Protein AF-A0A9P7NK90-F1 (afdb_monomer_lite)

Foldseek 3Di:
DDDDDDDDDDPPPPPPPPQFAFADDPVDPQKGKHFAAPFDFLVVNCVSQVHDSVVQCVQFVHDPPRTDDHGDIGMTGGHD

pLDDT: mean 85.33, std 15.75, range [43.62, 98.06]

Sequence (80 aa):
MRFSALAVAAFAGIALAAQRSCRHDRRHPGMGWYWTGAGDDVEAVAKDFGDDAEAIVTRNHLEDNHVLPPWMTIYVKCPV

Secondary structure (DSSP, 8-state):
------------------PPP-EE-TTSTTEEEEEPPTT-BHHHHHHHHT--HHHHHHHHT--SSSBPPTT-EEEEE---

Radius of gyration: 19.87 Å; chains: 1; bounding box: 69×33×30 Å

Structure (mmCIF, N/CA/C/O backbone):
data_AF-A0A9P7NK90-F1
#
_entry.id   AF-A0A9P7NK90-F1
#
loop_
_atom_site.group_PDB
_atom_site.id
_atom_site.type_symbol
_atom_site.label_atom_id
_atom_site.label_alt_id
_atom_site.label_comp_id
_atom_site.label_asym_id
_atom_site.label_entity_id
_atom_site.label_seq_id
_atom_site.pdbx_PDB_ins_code
_atom_site.Cartn_x
_atom_site.Cartn_y
_atom_site.Cartn_z
_atom_site.occupancy
_atom_site.B_iso_or_equiv
_atom_site.auth_seq_id
_atom_site.auth_comp_id
_atom_site.auth_asym_id
_atom_site.auth_atom_id
_atom_site.pdbx_PDB_model_num
ATOM 1 N N . MET A 1 1 ? -60.719 -23.390 2.893 1.00 43.62 1 MET A N 1
ATOM 2 C CA . MET A 1 1 ? -59.554 -23.238 1.994 1.00 43.62 1 MET A CA 1
ATOM 3 C C . MET A 1 1 ? -58.463 -22.543 2.797 1.00 43.62 1 MET A C 1
ATOM 5 O O . MET A 1 1 ? -58.696 -21.436 3.259 1.00 43.62 1 MET A O 1
ATOM 9 N N . ARG A 1 2 ? -57.362 -23.236 3.115 1.00 53.25 2 ARG A N 1
ATOM 10 C CA . ARG A 1 2 ? -56.259 -22.684 3.921 1.00 53.25 2 ARG A CA 1
ATOM 11 C C . ARG A 1 2 ? -55.250 -22.052 2.962 1.00 53.25 2 ARG A C 1
ATOM 13 O O . ARG A 1 2 ? -54.633 -22.771 2.185 1.00 53.25 2 ARG A O 1
ATOM 20 N N . PHE A 1 3 ? -55.138 -20.728 2.984 1.00 55.66 3 PHE A N 1
ATOM 21 C CA . PHE A 1 3 ? -54.148 -19.992 2.201 1.00 55.66 3 PHE A CA 1
ATOM 22 C C . PHE A 1 3 ? -52.817 -20.015 2.953 1.00 55.66 3 PHE A C 1
ATOM 24 O O . PHE A 1 3 ? -52.605 -19.242 3.885 1.00 55.66 3 PHE A O 1
ATOM 31 N N . SER A 1 4 ? -51.940 -20.946 2.584 1.00 55.25 4 SER A N 1
ATOM 32 C CA . SER A 1 4 ? -50.561 -20.973 3.069 1.00 55.25 4 SER A CA 1
ATOM 33 C C . SER A 1 4 ? -49.769 -19.885 2.344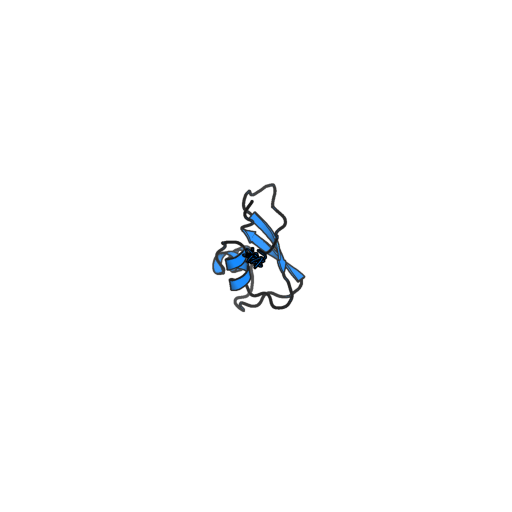 1.00 55.25 4 SER A C 1
ATOM 35 O O . SER A 1 4 ? -49.402 -20.051 1.183 1.00 55.25 4 SER A O 1
ATOM 37 N N . ALA A 1 5 ? -49.539 -18.753 3.008 1.00 57.31 5 ALA A N 1
ATOM 38 C CA . ALA A 1 5 ? -48.662 -17.704 2.502 1.00 57.31 5 ALA A CA 1
ATOM 39 C C . ALA A 1 5 ? -47.198 -18.149 2.660 1.00 57.31 5 ALA A C 1
ATOM 41 O O . ALA A 1 5 ? -46.679 -18.235 3.772 1.00 57.31 5 ALA A O 1
ATOM 42 N N . LEU A 1 6 ? -46.539 -18.461 1.543 1.00 58.41 6 LEU A N 1
ATOM 43 C CA . LEU A 1 6 ? -45.092 -18.661 1.480 1.00 58.41 6 LEU A CA 1
ATOM 44 C C . LEU A 1 6 ? -44.415 -17.289 1.578 1.00 58.41 6 LEU A C 1
ATOM 46 O O . LEU A 1 6 ? -44.391 -16.531 0.611 1.00 58.41 6 LEU A O 1
ATOM 50 N N . ALA A 1 7 ? -43.891 -16.950 2.754 1.00 60.41 7 ALA A N 1
ATOM 51 C CA . ALA A 1 7 ? -43.058 -15.767 2.930 1.00 60.41 7 ALA A CA 1
ATOM 52 C C . ALA A 1 7 ? -41.657 -16.048 2.362 1.00 60.41 7 ALA A C 1
ATOM 54 O O . ALA A 1 7 ? -40.880 -16.801 2.946 1.00 60.41 7 ALA A O 1
ATOM 55 N N . VAL A 1 8 ? -41.339 -15.458 1.209 1.00 61.06 8 VAL A N 1
ATOM 56 C CA . VAL A 1 8 ? -39.982 -15.464 0.648 1.00 61.06 8 VAL A CA 1
ATOM 57 C C . VAL A 1 8 ? -39.195 -14.350 1.336 1.00 61.06 8 VAL A C 1
ATOM 59 O O . VAL A 1 8 ? -39.398 -13.171 1.053 1.00 61.06 8 VAL A O 1
ATOM 62 N N . ALA A 1 9 ? -38.321 -14.709 2.276 1.00 64.38 9 ALA A N 1
ATOM 63 C CA . ALA A 1 9 ? -37.397 -13.764 2.891 1.00 64.38 9 ALA A CA 1
ATOM 64 C C . ALA A 1 9 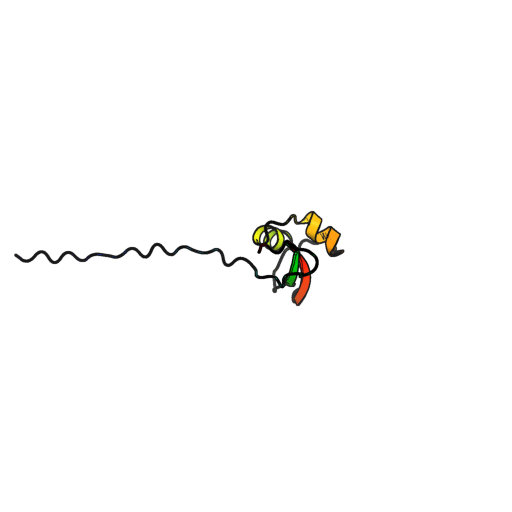? -36.310 -13.385 1.872 1.00 64.38 9 ALA A C 1
ATOM 66 O O . ALA A 1 9 ? -35.464 -14.205 1.517 1.00 64.38 9 ALA A O 1
ATOM 67 N N . ALA A 1 10 ? -36.346 -12.147 1.378 1.00 64.62 10 ALA A N 1
ATOM 68 C CA . ALA A 1 10 ? -35.277 -11.592 0.562 1.00 64.62 10 ALA A CA 1
ATOM 69 C C . ALA A 1 10 ? -34.061 -11.318 1.460 1.00 64.62 10 ALA A C 1
ATOM 71 O O . ALA A 1 10 ? -34.062 -10.376 2.252 1.00 64.62 10 ALA A O 1
ATOM 72 N N . PHE A 1 11 ? -33.019 -12.144 1.349 1.00 62.72 11 PHE A N 1
ATOM 73 C CA . PHE A 1 11 ? -31.718 -11.825 1.926 1.00 62.72 11 PHE A CA 1
ATOM 74 C C . PHE A 1 11 ? -31.106 -10.683 1.112 1.00 62.72 11 PHE A C 1
ATOM 76 O O . PHE A 1 11 ? -30.456 -10.908 0.093 1.00 62.72 11 PHE A O 1
ATOM 83 N N . ALA A 1 12 ? -31.333 -9.444 1.548 1.00 61.66 12 ALA A N 1
ATOM 84 C CA . ALA A 1 12 ? -30.540 -8.305 1.114 1.00 61.66 12 ALA A CA 1
ATOM 85 C C . ALA A 1 12 ? -29.117 -8.498 1.662 1.00 61.66 12 ALA A C 1
ATOM 87 O O . ALA A 1 12 ? -28.794 -8.080 2.773 1.00 61.66 12 ALA A O 1
ATOM 88 N N . GLY A 1 13 ? -28.293 -9.230 0.912 1.00 56.91 13 GLY A N 1
ATOM 89 C CA . GLY A 1 13 ? -26.877 -9.382 1.198 1.00 56.91 13 GLY A CA 1
ATOM 90 C C . GLY A 1 13 ? -26.211 -8.023 1.057 1.00 56.91 13 GLY A C 1
ATOM 91 O O . GLY A 1 13 ? -26.050 -7.520 -0.052 1.00 56.91 13 GLY A O 1
ATOM 92 N N . ILE A 1 14 ? -25.852 -7.411 2.179 1.00 62.88 14 ILE A N 1
ATOM 93 C CA . ILE A 1 14 ? -24.971 -6.249 2.182 1.00 62.88 14 ILE A CA 1
ATOM 94 C C . ILE A 1 14 ? -23.618 -6.773 1.704 1.00 62.88 14 ILE A C 1
ATOM 96 O O . ILE A 1 14 ? -22.907 -7.444 2.452 1.00 62.88 14 ILE A O 1
ATOM 100 N N . ALA A 1 15 ? -23.289 -6.544 0.435 1.00 55.66 15 ALA A N 1
ATOM 101 C CA . ALA A 1 15 ? -21.933 -6.726 -0.044 1.00 55.66 15 ALA A CA 1
ATOM 102 C C . ALA A 1 15 ? -21.086 -5.650 0.641 1.00 55.66 15 ALA A C 1
ATOM 104 O O . ALA A 1 15 ? -20.957 -4.533 0.146 1.00 55.66 15 ALA A O 1
ATOM 105 N N . LEU A 1 16 ? -20.551 -5.964 1.822 1.00 55.84 16 LEU A N 1
ATOM 106 C CA . LEU A 1 16 ? -19.355 -5.287 2.296 1.00 55.84 16 LEU A CA 1
ATOM 107 C C . LEU A 1 16 ? -18.320 -5.555 1.206 1.00 55.84 16 LEU A C 1
ATOM 109 O O . LEU A 1 16 ? -17.873 -6.693 1.056 1.00 55.84 16 LEU A O 1
ATOM 113 N N . ALA A 1 17 ? -18.025 -4.547 0.379 1.00 59.41 17 ALA A N 1
ATOM 114 C CA . ALA A 1 17 ? -16.852 -4.591 -0.478 1.00 59.41 17 ALA A CA 1
ATOM 115 C C . ALA A 1 17 ? -15.702 -5.034 0.429 1.00 59.41 17 ALA A C 1
ATOM 117 O O . ALA A 1 17 ? -15.493 -4.421 1.477 1.00 59.41 17 ALA A O 1
ATOM 118 N N . ALA A 1 18 ? -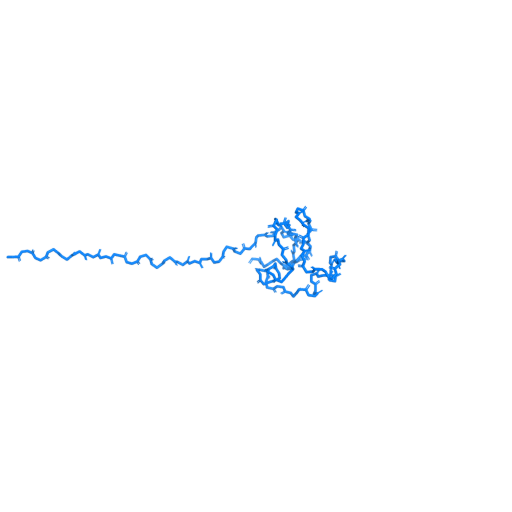15.074 -6.166 0.113 1.00 61.12 18 ALA A N 1
ATOM 119 C CA . ALA A 1 18 ? -14.002 -6.719 0.923 1.00 61.12 18 ALA A CA 1
ATOM 120 C C . ALA A 1 18 ? -12.820 -5.751 0.839 1.00 61.12 18 ALA A C 1
ATOM 122 O O . ALA A 1 18 ? -11.976 -5.857 -0.044 1.00 61.12 18 ALA A O 1
ATOM 123 N N . GLN A 1 19 ? -12.831 -4.741 1.703 1.00 75.75 19 GLN A N 1
ATOM 124 C CA . GLN A 1 19 ? -11.828 -3.701 1.730 1.00 75.75 19 GLN A CA 1
ATOM 125 C C . GLN A 1 19 ? -10.510 -4.343 2.149 1.00 75.75 19 GLN A C 1
ATOM 127 O O . GLN A 1 19 ? -10.474 -5.178 3.062 1.00 75.75 19 GLN A O 1
ATOM 132 N N . ARG A 1 20 ? -9.429 -4.004 1.444 1.00 91.00 20 ARG A N 1
ATOM 133 C CA . ARG A 1 20 ? -8.098 -4.531 1.754 1.00 91.00 20 ARG A CA 1
ATOM 134 C C . ARG A 1 20 ? -7.761 -4.225 3.214 1.00 91.00 20 ARG A C 1
ATOM 136 O O . ARG A 1 20 ? -8.061 -3.149 3.722 1.00 91.00 20 ARG A O 1
ATOM 143 N N . SER A 1 21 ? -7.129 -5.177 3.894 1.00 92.50 21 SER A N 1
ATOM 144 C CA . SER A 1 21 ? -6.643 -4.986 5.262 1.00 92.50 21 SER A CA 1
ATOM 145 C C . SER A 1 21 ? -5.189 -4.530 5.258 1.00 92.50 21 SER A C 1
ATOM 147 O O . SER A 1 21 ? -4.385 -5.040 4.478 1.00 92.50 21 SER A O 1
ATOM 149 N N . CYS A 1 22 ? -4.824 -3.656 6.188 1.00 95.19 22 CYS A N 1
ATOM 150 C CA . CYS A 1 22 ? -3.461 -3.172 6.388 1.00 95.19 22 CYS A CA 1
ATOM 151 C C . CYS A 1 22 ? -3.025 -3.374 7.844 1.00 95.19 22 CYS A C 1
ATOM 153 O O . CYS A 1 22 ? -3.829 -3.426 8.774 1.00 95.19 22 CYS A O 1
ATOM 155 N N . ARG A 1 23 ? -1.715 -3.494 8.057 1.00 97.12 23 ARG A N 1
ATOM 156 C CA . ARG A 1 23 ? -1.110 -3.502 9.387 1.00 97.12 23 ARG A CA 1
ATOM 157 C C . ARG A 1 23 ? -0.905 -2.062 9.837 1.00 97.12 23 ARG A C 1
ATOM 159 O O . ARG A 1 23 ? -0.014 -1.394 9.324 1.00 97.12 23 ARG A O 1
ATOM 166 N N . HIS A 1 24 ? -1.669 -1.607 10.822 1.00 97.06 24 HIS A N 1
ATOM 167 C CA . HIS A 1 24 ? -1.561 -0.236 11.327 1.00 97.06 24 HIS A CA 1
ATOM 168 C C . HIS A 1 24 ? -0.164 0.114 11.860 1.00 97.06 24 HIS A C 1
ATOM 170 O O . HIS A 1 24 ? 0.454 -0.656 12.609 1.00 97.06 24 HIS A O 1
ATOM 176 N N . ASP A 1 25 ? 0.295 1.322 11.535 1.00 97.25 25 ASP A N 1
ATOM 177 C CA . ASP A 1 25 ? 1.431 1.957 12.188 1.00 97.25 25 ASP A CA 1
ATOM 178 C C . ASP A 1 25 ? 0.980 2.654 13.474 1.00 97.25 25 ASP A C 1
ATOM 180 O O . ASP A 1 25 ? 0.303 3.678 13.471 1.00 97.25 25 ASP A O 1
ATOM 184 N N . ARG A 1 26 ? 1.412 2.110 14.616 1.00 95.44 26 ARG A N 1
ATOM 185 C CA . ARG A 1 26 ? 1.104 2.668 15.941 1.00 95.44 26 ARG A CA 1
ATOM 186 C C . ARG A 1 26 ? 1.715 4.055 16.166 1.00 95.44 26 ARG A C 1
ATOM 188 O O . ARG A 1 26 ? 1.296 4.734 17.097 1.00 95.44 26 ARG A O 1
ATOM 195 N N . ARG A 1 27 ? 2.720 4.449 15.378 1.00 96.75 27 ARG A N 1
ATOM 196 C CA . ARG A 1 27 ? 3.379 5.761 15.472 1.00 96.75 27 ARG A CA 1
ATOM 197 C C . ARG A 1 27 ? 2.700 6.824 14.608 1.00 96.75 27 ARG A C 1
ATOM 199 O O . ARG A 1 27 ? 2.817 8.000 14.931 1.00 96.75 27 ARG A O 1
ATOM 206 N N . HIS A 1 28 ? 1.969 6.420 13.568 1.00 95.75 28 HIS A N 1
ATOM 207 C CA . HIS A 1 28 ? 1.303 7.319 12.626 1.00 95.75 28 HIS A CA 1
ATOM 208 C C . HIS A 1 28 ? -0.159 6.883 12.431 1.00 95.75 28 HIS A C 1
ATOM 210 O O . HIS A 1 28 ? -0.454 6.084 11.541 1.00 95.75 28 HIS A O 1
ATOM 216 N N . PRO A 1 29 ? -1.090 7.383 13.268 1.00 94.69 29 PRO A N 1
ATOM 217 C CA . PRO A 1 29 ? -2.505 7.040 13.163 1.00 94.69 29 PRO A CA 1
ATOM 218 C C . PRO A 1 29 ? -3.060 7.299 11.759 1.00 94.69 29 PRO A C 1
ATOM 220 O O . PRO A 1 29 ? -2.800 8.345 11.167 1.00 94.69 29 PRO A O 1
ATOM 223 N N . GLY A 1 30 ? -3.828 6.342 11.235 1.00 95.25 30 GLY A N 1
ATOM 224 C CA . GLY A 1 30 ? -4.378 6.402 9.878 1.00 95.25 30 GLY A CA 1
ATOM 225 C C . GLY A 1 30 ? -3.419 5.940 8.777 1.00 95.25 30 GLY A C 1
ATOM 226 O O . GLY A 1 30 ? -3.786 6.007 7.607 1.00 95.25 30 GLY A O 1
ATOM 227 N N . MET A 1 31 ? -2.225 5.451 9.124 1.00 97.62 31 MET A N 1
ATOM 228 C CA . MET A 1 31 ? -1.253 4.882 8.187 1.00 97.62 31 MET A CA 1
ATOM 229 C C . MET A 1 31 ? -0.909 3.436 8.547 1.00 97.62 31 MET A C 1
ATOM 231 O O . MET A 1 31 ? -1.104 2.991 9.682 1.00 97.62 31 MET A O 1
ATOM 235 N N . GLY A 1 32 ? -0.400 2.680 7.579 1.00 97.69 32 GLY A N 1
ATOM 236 C CA . GLY A 1 32 ? -0.025 1.292 7.800 1.00 97.69 32 GLY A CA 1
ATOM 237 C C . GLY A 1 32 ? 0.655 0.634 6.611 1.00 97.69 32 GLY A C 1
ATOM 238 O O . GLY A 1 32 ? 0.857 1.233 5.558 1.00 97.69 32 GLY A O 1
ATOM 239 N N . TRP A 1 33 ? 1.016 -0.629 6.805 1.00 98.00 33 TRP A N 1
ATOM 240 C CA . TRP A 1 33 ? 1.665 -1.457 5.797 1.00 98.00 33 TRP A CA 1
ATOM 241 C C . TRP A 1 33 ? 0.668 -2.406 5.150 1.00 98.00 33 TRP A C 1
ATOM 243 O O . TRP A 1 33 ? -0.079 -3.100 5.841 1.00 98.00 33 TRP A O 1
ATOM 253 N N . TYR A 1 34 ? 0.700 -2.469 3.829 1.00 97.38 34 TYR A N 1
ATOM 254 C CA . TYR A 1 34 ? -0.081 -3.389 3.024 1.00 97.38 34 TYR A CA 1
ATOM 255 C C . TYR A 1 34 ? 0.845 -4.351 2.278 1.00 97.38 34 TYR A C 1
ATOM 257 O O . TYR A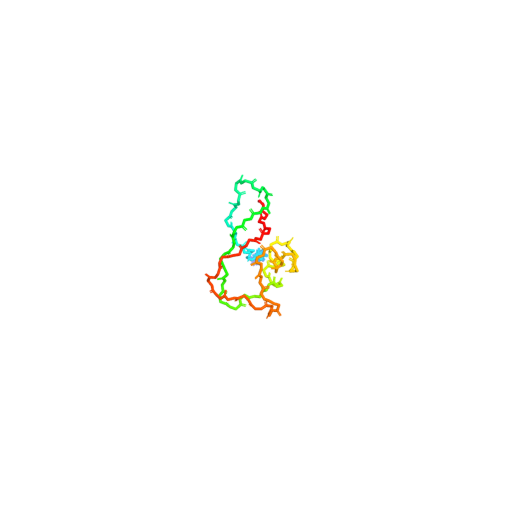 1 34 ? 1.878 -3.938 1.753 1.00 97.38 34 TYR A O 1
ATOM 265 N N . TRP A 1 35 ? 0.480 -5.632 2.259 1.00 97.00 35 TRP A N 1
ATOM 266 C CA . TRP A 1 35 ? 1.175 -6.674 1.507 1.00 97.00 35 TRP A CA 1
ATOM 267 C C . TRP A 1 35 ? 0.430 -6.879 0.187 1.00 97.00 35 TRP A C 1
ATOM 269 O O . TRP A 1 35 ? -0.697 -7.373 0.191 1.00 97.00 35 TRP A O 1
ATOM 279 N N . THR A 1 36 ? 1.060 -6.507 -0.926 1.00 95.81 36 THR A N 1
ATOM 280 C CA . THR A 1 36 ? 0.461 -6.573 -2.263 1.00 95.81 36 THR A CA 1
ATOM 281 C C . THR A 1 36 ? 0.151 -8.009 -2.692 1.00 95.81 36 THR A C 1
ATOM 283 O O . THR A 1 36 ? 0.951 -8.937 -2.517 1.00 95.81 36 THR A O 1
ATOM 286 N N . GLY A 1 37 ? -1.036 -8.196 -3.256 1.00 94.56 37 GLY A N 1
ATOM 287 C CA . GLY A 1 37 ? -1.479 -9.415 -3.916 1.00 94.56 37 GLY A CA 1
ATOM 288 C C . GLY A 1 37 ? -1.006 -9.501 -5.368 1.00 94.56 37 GLY A C 1
ATOM 289 O O . GLY A 1 37 ? -0.514 -8.541 -5.958 1.00 94.56 37 GLY A O 1
ATOM 290 N N . ALA A 1 38 ? -1.153 -10.685 -5.962 1.00 93.88 38 ALA A N 1
ATOM 291 C CA . ALA A 1 38 ? -0.910 -10.860 -7.388 1.00 93.88 38 ALA A CA 1
ATOM 292 C C . ALA A 1 38 ? -1.991 -10.152 -8.212 1.00 93.88 38 ALA A C 1
ATOM 294 O O . ALA A 1 38 ? -3.178 -10.398 -8.007 1.00 93.88 38 ALA A O 1
ATOM 295 N N . GLY A 1 39 ? -1.558 -9.316 -9.159 1.00 91.25 39 GLY A N 1
ATOM 296 C CA . GLY A 1 39 ? -2.449 -8.521 -10.006 1.00 91.25 39 GLY A CA 1
ATOM 297 C C . GLY A 1 39 ? -2.892 -7.197 -9.385 1.00 91.25 39 GLY A C 1
ATOM 298 O O . GLY A 1 39 ? -3.780 -6.560 -9.937 1.00 91.25 39 GLY A O 1
ATOM 299 N N . ASP A 1 40 ? -2.294 -6.787 -8.264 1.00 94.94 40 ASP A N 1
ATOM 300 C CA . ASP A 1 40 ? -2.545 -5.465 -7.708 1.00 94.94 40 ASP A CA 1
ATOM 301 C C . ASP A 1 40 ? -1.991 -4.363 -8.606 1.00 94.94 40 ASP A C 1
ATOM 303 O O . ASP A 1 40 ? -0.875 -4.441 -9.121 1.00 94.94 40 ASP A O 1
AT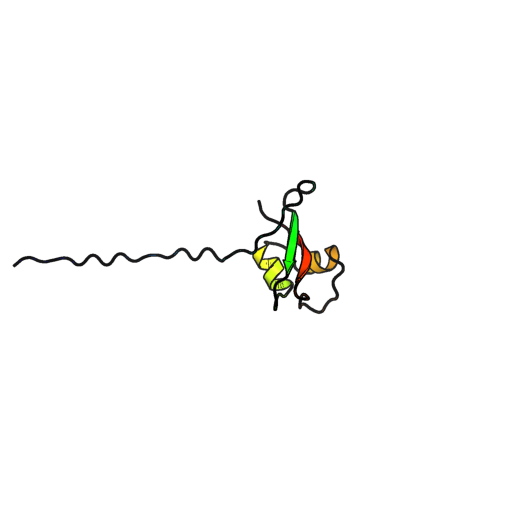OM 307 N N . ASP A 1 41 ? -2.762 -3.293 -8.709 1.00 95.19 41 ASP A N 1
ATOM 308 C CA . ASP A 1 41 ? -2.335 -2.016 -9.250 1.00 95.19 41 ASP A CA 1
ATOM 309 C C . ASP A 1 41 ? -2.506 -0.923 -8.184 1.00 95.19 41 ASP A C 1
ATOM 311 O O . ASP A 1 41 ? -3.236 -1.080 -7.195 1.00 95.19 41 ASP A O 1
ATOM 315 N N . VAL A 1 42 ? -1.778 0.180 -8.351 1.00 95.19 42 VAL A N 1
ATOM 316 C CA . VAL A 1 42 ? -1.751 1.264 -7.362 1.00 95.19 42 VAL A CA 1
ATOM 317 C C . VAL A 1 42 ? -3.117 1.941 -7.230 1.00 95.19 42 VAL A C 1
ATOM 319 O O . VAL A 1 42 ? -3.483 2.357 -6.132 1.00 95.19 42 VAL A O 1
ATOM 322 N N . GLU A 1 43 ? -3.892 2.030 -8.310 1.00 95.12 43 GLU A N 1
ATOM 323 C CA . GLU A 1 43 ? -5.180 2.728 -8.339 1.00 95.12 43 GLU A CA 1
ATOM 324 C C . GLU A 1 43 ? -6.245 1.970 -7.539 1.00 95.12 43 GLU A C 1
ATOM 326 O O . GLU A 1 43 ? -6.955 2.561 -6.720 1.00 95.12 43 GLU A O 1
ATOM 331 N N . ALA A 1 44 ? -6.324 0.652 -7.718 1.00 94.56 44 ALA A N 1
ATOM 332 C CA . ALA A 1 44 ? -7.209 -0.227 -6.970 1.00 94.56 44 ALA A CA 1
ATOM 333 C C . ALA A 1 44 ? -6.853 -0.225 -5.480 1.00 94.56 44 ALA A C 1
ATOM 335 O O . ALA A 1 44 ? -7.733 -0.084 -4.629 1.00 94.56 44 ALA A O 1
ATOM 336 N N . VAL A 1 45 ? -5.560 -0.312 -5.152 1.00 95.12 45 VAL A N 1
ATOM 337 C CA . VAL A 1 45 ? -5.094 -0.243 -3.762 1.00 95.12 45 VAL A CA 1
ATOM 338 C C . VAL A 1 45 ? -5.413 1.119 -3.138 1.00 95.12 45 VAL A C 1
ATOM 340 O O . VAL A 1 45 ? -5.929 1.170 -2.021 1.00 95.12 45 VAL A O 1
ATOM 343 N N . ALA A 1 46 ? -5.159 2.220 -3.850 1.00 95.38 46 ALA A N 1
ATOM 344 C CA . ALA A 1 46 ? -5.487 3.566 -3.387 1.00 95.38 46 ALA A CA 1
ATOM 345 C C . ALA A 1 46 ? -6.986 3.702 -3.099 1.00 95.38 46 ALA A C 1
ATOM 347 O O . ALA A 1 46 ? -7.374 4.137 -2.014 1.00 95.38 46 ALA A O 1
ATOM 348 N N . LYS A 1 47 ? -7.834 3.249 -4.027 1.00 94.56 47 LYS A N 1
ATOM 349 C CA . LYS A 1 47 ? -9.291 3.258 -3.874 1.00 94.56 47 LYS A CA 1
ATOM 350 C C . LYS A 1 47 ? -9.746 2.488 -2.637 1.00 94.56 47 LYS A C 1
ATOM 352 O O . LYS A 1 47 ? -10.547 3.013 -1.864 1.00 94.56 47 LYS A O 1
ATOM 357 N N . ASP A 1 48 ? -9.231 1.278 -2.440 1.00 94.19 48 ASP A N 1
ATOM 358 C CA . ASP A 1 48 ? -9.620 0.427 -1.315 1.00 94.19 48 ASP A CA 1
ATOM 359 C C . ASP A 1 48 ? -9.186 1.020 0.031 1.00 94.19 48 ASP A C 1
ATOM 361 O O . ASP A 1 48 ? -9.860 0.821 1.036 1.00 94.19 48 ASP A O 1
ATOM 365 N N . PHE A 1 49 ? -8.105 1.795 0.078 1.00 95.06 49 PHE A N 1
ATOM 366 C CA . PHE A 1 49 ? -7.644 2.441 1.310 1.00 95.06 49 PHE A CA 1
ATOM 367 C C . PHE A 1 49 ? -8.100 3.899 1.480 1.00 95.06 49 PHE A C 1
ATOM 369 O O . PHE A 1 49 ? -7.784 4.519 2.498 1.00 95.06 49 PHE A O 1
ATOM 376 N N . GLY A 1 50 ? -8.848 4.459 0.523 1.00 94.62 50 GLY A N 1
ATOM 377 C CA . GLY A 1 50 ? -9.174 5.892 0.514 1.00 94.62 50 GLY A CA 1
ATOM 378 C C . GLY A 1 50 ? -7.923 6.778 0.420 1.00 94.62 50 GLY A C 1
ATOM 379 O O . GLY A 1 50 ? -7.858 7.869 1.001 1.00 94.62 50 GLY A O 1
ATOM 380 N N . ASP A 1 51 ? -6.895 6.275 -0.256 1.00 95.50 51 ASP A N 1
ATOM 381 C CA . ASP A 1 51 ? -5.635 6.955 -0.512 1.00 95.50 51 ASP A CA 1
ATOM 382 C C . ASP A 1 51 ? -5.591 7.555 -1.920 1.00 95.50 51 ASP A C 1
ATOM 384 O O . ASP A 1 51 ? -6.503 7.376 -2.725 1.00 95.50 51 ASP A O 1
ATOM 388 N N . ASP A 1 52 ? -4.526 8.298 -2.189 1.00 95.88 52 ASP A N 1
ATOM 389 C CA . ASP A 1 52 ? -4.209 8.821 -3.511 1.00 95.88 52 ASP A CA 1
ATOM 390 C C . ASP A 1 52 ? -3.085 7.992 -4.154 1.00 95.88 52 ASP A C 1
ATOM 392 O O . ASP A 1 52 ? -2.104 7.642 -3.491 1.00 95.88 52 ASP A O 1
ATOM 396 N N . ALA A 1 53 ? -3.236 7.647 -5.434 1.00 95.44 53 ALA A N 1
ATOM 397 C CA . ALA A 1 53 ? -2.301 6.766 -6.131 1.00 95.44 53 ALA A CA 1
ATOM 398 C C . ALA A 1 53 ? -0.908 7.401 -6.276 1.00 95.44 53 ALA A C 1
ATOM 400 O O . ALA A 1 53 ? 0.097 6.751 -5.983 1.00 95.44 53 ALA A O 1
ATOM 401 N N . GLU A 1 54 ? -0.839 8.684 -6.637 1.00 95.06 54 GLU A N 1
ATOM 402 C CA . GLU A 1 54 ? 0.421 9.424 -6.776 1.00 95.06 54 GLU A CA 1
ATOM 403 C C . GLU A 1 54 ? 1.134 9.561 -5.419 1.00 95.06 54 GLU A C 1
ATOM 405 O O . GLU A 1 54 ? 2.355 9.387 -5.310 1.00 95.06 54 GLU A O 1
ATOM 410 N N . ALA A 1 55 ? 0.369 9.769 -4.343 1.00 96.12 55 ALA A N 1
ATOM 411 C CA . ALA A 1 55 ? 0.888 9.769 -2.982 1.00 96.12 55 ALA A CA 1
ATOM 412 C C . ALA A 1 55 ? 1.451 8.398 -2.568 1.00 96.12 55 ALA A C 1
ATOM 414 O O . ALA A 1 55 ? 2.481 8.349 -1.887 1.00 96.12 55 ALA A O 1
ATOM 415 N N . ILE A 1 56 ? 0.824 7.285 -2.976 1.00 96.06 56 ILE A N 1
ATOM 416 C CA . ILE A 1 56 ? 1.365 5.935 -2.751 1.00 96.06 56 ILE A CA 1
ATOM 417 C C . ILE A 1 56 ? 2.680 5.752 -3.512 1.00 96.06 56 ILE A C 1
ATOM 419 O O . ILE A 1 56 ? 3.654 5.320 -2.891 1.00 96.06 56 ILE A O 1
ATOM 423 N N . VAL A 1 57 ? 2.732 6.100 -4.803 1.00 95.88 57 VAL A N 1
ATOM 424 C CA . VAL A 1 57 ? 3.952 6.005 -5.631 1.00 95.88 57 VAL A CA 1
ATOM 425 C C . VAL A 1 57 ? 5.096 6.781 -4.988 1.00 95.88 57 VAL A C 1
ATOM 427 O O . VAL A 1 57 ? 6.159 6.218 -4.718 1.00 95.88 57 VAL A O 1
ATOM 430 N N . THR A 1 58 ? 4.845 8.043 -4.643 1.00 95.44 58 THR A N 1
ATOM 431 C CA . THR A 1 58 ? 5.840 8.944 -4.053 1.00 95.44 58 THR A CA 1
ATOM 432 C C . THR A 1 58 ? 6.363 8.421 -2.716 1.00 95.44 58 THR A C 1
ATOM 434 O O . THR A 1 58 ? 7.572 8.368 -2.493 1.00 95.44 58 THR A O 1
ATOM 437 N N . ARG A 1 59 ? 5.465 8.002 -1.817 1.00 96.06 59 ARG A N 1
ATOM 438 C CA . ARG A 1 59 ? 5.813 7.558 -0.458 1.00 96.06 59 ARG A CA 1
ATOM 439 C C . ARG A 1 59 ? 6.542 6.216 -0.426 1.00 96.06 59 ARG A C 1
ATOM 441 O O . ARG A 1 59 ? 7.249 5.943 0.540 1.00 96.06 59 ARG A O 1
ATOM 448 N N . ASN A 1 60 ? 6.350 5.389 -1.450 1.00 96.06 60 ASN A N 1
ATOM 449 C CA . ASN A 1 60 ? 6.958 4.063 -1.562 1.00 96.06 60 ASN A CA 1
ATOM 450 C C . ASN A 1 60 ? 8.114 4.002 -2.559 1.00 96.06 60 ASN A C 1
ATOM 452 O O . ASN A 1 60 ? 8.707 2.938 -2.710 1.00 96.06 60 ASN A O 1
ATOM 456 N N . HIS A 1 61 ? 8.443 5.123 -3.208 1.00 94.75 61 HIS A N 1
ATOM 457 C CA . HIS A 1 61 ? 9.479 5.202 -4.237 1.00 94.75 61 HIS A CA 1
ATOM 458 C C . HIS A 1 61 ? 9.268 4.171 -5.359 1.00 94.75 61 HIS A C 1
ATOM 460 O O . HIS A 1 61 ? 10.207 3.490 -5.771 1.00 94.75 61 HIS A O 1
ATOM 466 N N . LEU A 1 62 ? 8.019 4.026 -5.809 1.00 91.81 62 LEU A N 1
ATOM 467 C CA . LEU A 1 62 ? 7.655 3.089 -6.871 1.00 91.81 62 LEU A CA 1
ATOM 468 C C . LEU A 1 62 ? 7.985 3.680 -8.245 1.00 91.81 62 LEU A C 1
ATOM 470 O O . LEU A 1 62 ? 7.957 4.895 -8.436 1.00 91.81 62 LEU A O 1
ATOM 474 N N . GLU A 1 63 ? 8.279 2.806 -9.203 1.00 86.19 63 GLU A N 1
ATOM 475 C CA . GLU A 1 63 ? 8.341 3.187 -10.613 1.00 86.19 63 GLU A CA 1
ATOM 476 C C . GLU A 1 63 ? 6.927 3.463 -11.141 1.00 86.19 63 GLU A C 1
ATOM 478 O O . GLU A 1 63 ? 5.953 2.863 -10.685 1.00 86.19 63 GLU A O 1
ATOM 483 N N . ASP A 1 64 ? 6.814 4.358 -12.121 1.00 74.44 64 ASP A N 1
ATOM 484 C CA . ASP A 1 64 ? 5.537 4.810 -12.683 1.00 74.44 64 ASP A CA 1
ATOM 485 C C . ASP A 1 64 ? 4.963 3.794 -13.692 1.00 74.44 64 ASP A C 1
ATOM 487 O O . ASP A 1 64 ? 4.778 4.072 -14.875 1.00 74.44 64 ASP A O 1
ATOM 491 N N . ASN A 1 65 ? 4.789 2.544 -13.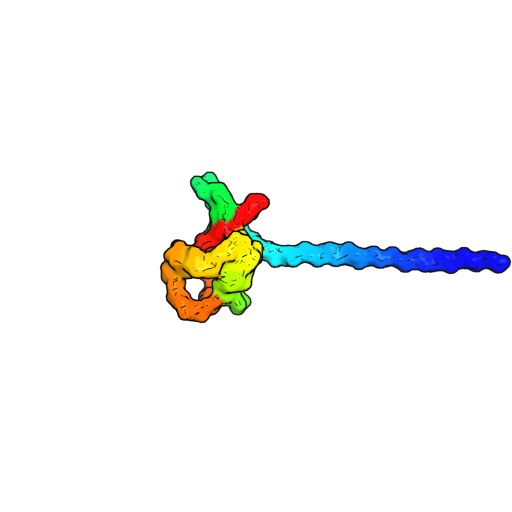253 1.00 69.38 65 ASN A N 1
ATOM 492 C CA . ASN A 1 65 ? 4.324 1.431 -14.087 1.00 69.38 65 ASN A CA 1
ATOM 493 C C . ASN A 1 65 ? 2.923 0.924 -13.710 1.00 69.38 65 ASN A C 1
ATOM 495 O O . ASN A 1 65 ? 2.460 -0.047 -14.309 1.00 69.38 65 ASN A O 1
ATOM 499 N N . HIS A 1 66 ? 2.244 1.596 -12.770 1.00 75.81 66 HIS A N 1
ATOM 500 C CA . HIS A 1 66 ? 0.889 1.343 -12.244 1.00 75.81 66 HIS A CA 1
ATOM 501 C C . HIS A 1 66 ? 0.636 -0.067 -11.661 1.00 75.81 66 HIS A C 1
ATOM 503 O O . HIS A 1 66 ? -0.250 -0.215 -10.824 1.00 75.81 66 HIS A O 1
ATOM 509 N N . VAL A 1 67 ? 1.418 -1.087 -12.025 1.00 88.31 67 VAL A N 1
ATOM 510 C CA . VAL A 1 67 ? 1.307 -2.479 -11.576 1.00 88.31 67 VAL A CA 1
ATOM 511 C C . VAL A 1 67 ? 2.245 -2.721 -10.402 1.00 88.31 67 VAL A C 1
ATOM 513 O O . VAL A 1 67 ? 3.461 -2.565 -10.507 1.00 88.31 67 VAL A O 1
ATOM 516 N N . LEU A 1 68 ? 1.690 -3.173 -9.282 1.00 91.56 68 LEU A N 1
ATOM 517 C CA . LEU A 1 68 ? 2.471 -3.494 -8.099 1.00 91.56 68 LEU A CA 1
ATOM 518 C C . LEU A 1 68 ? 3.051 -4.910 -8.212 1.00 91.56 68 LEU A C 1
ATOM 520 O O . LEU A 1 68 ? 2.315 -5.862 -8.494 1.00 91.56 68 LEU A O 1
ATOM 524 N N . PRO A 1 69 ? 4.357 -5.101 -7.944 1.00 91.62 69 PRO A N 1
ATOM 525 C CA . PRO A 1 69 ? 4.919 -6.435 -7.824 1.00 91.62 69 PRO A CA 1
ATOM 526 C C . PRO A 1 69 ? 4.169 -7.231 -6.751 1.00 91.62 69 PRO A C 1
ATOM 528 O O . PRO A 1 69 ? 3.880 -6.682 -5.680 1.00 91.62 69 PRO A O 1
ATOM 531 N N . PRO A 1 70 ? 3.870 -8.518 -6.989 1.00 93.44 70 PRO A N 1
ATOM 532 C CA . PRO A 1 70 ? 3.255 -9.348 -5.974 1.00 93.44 70 PRO A CA 1
ATOM 533 C C . PRO A 1 70 ? 4.200 -9.510 -4.789 1.00 93.44 70 PRO A C 1
ATOM 535 O O . PRO A 1 70 ? 5.418 -9.626 -4.927 1.00 93.44 70 PRO A O 1
ATOM 538 N N . TRP A 1 71 ? 3.598 -9.578 -3.613 1.00 93.94 71 TRP A N 1
ATOM 539 C CA . TRP A 1 71 ? 4.259 -9.834 -2.347 1.00 93.94 71 TRP A CA 1
ATOM 540 C C . TRP A 1 71 ? 5.232 -8.765 -1.837 1.00 93.94 71 TRP A C 1
ATOM 542 O O . TRP A 1 71 ? 6.066 -9.036 -0.971 1.00 93.94 71 TRP A O 1
ATOM 552 N N . MET A 1 72 ? 5.097 -7.542 -2.334 1.00 94.56 72 MET A N 1
ATOM 553 C CA . MET A 1 72 ? 5.797 -6.370 -1.833 1.00 94.56 72 MET A CA 1
ATOM 554 C C . MET A 1 72 ? 5.045 -5.774 -0.639 1.00 94.56 72 MET A C 1
ATOM 556 O O . MET A 1 72 ? 3.818 -5.800 -0.571 1.00 94.56 72 MET A O 1
ATOM 560 N N . THR A 1 73 ? 5.782 -5.209 0.316 1.00 97.12 73 THR A N 1
ATOM 561 C CA . THR A 1 73 ? 5.181 -4.384 1.368 1.00 97.12 73 THR A CA 1
ATOM 562 C C . THR A 1 73 ? 5.247 -2.920 0.968 1.00 97.12 73 THR A C 1
ATOM 564 O O . THR A 1 73 ? 6.335 -2.405 0.724 1.00 97.12 73 THR A O 1
ATOM 567 N N . ILE A 1 74 ? 4.098 -2.251 0.959 1.00 97.06 74 ILE A N 1
ATOM 568 C CA . ILE A 1 74 ? 3.982 -0.815 0.700 1.00 97.06 74 ILE A CA 1
ATOM 569 C C . ILE A 1 74 ? 3.298 -0.105 1.870 1.00 97.06 74 ILE A C 1
ATOM 571 O O . ILE A 1 74 ? 2.566 -0.707 2.655 1.00 97.06 74 ILE A O 1
ATOM 575 N N . TYR A 1 75 ? 3.549 1.188 1.996 1.00 98.06 75 TYR A N 1
ATOM 576 C CA . TYR A 1 75 ? 3.046 2.070 3.032 1.00 98.06 75 TYR A CA 1
ATOM 577 C C . TYR A 1 75 ? 1.905 2.938 2.492 1.00 98.06 75 TYR A C 1
ATOM 579 O O . TYR A 1 75 ? 2.082 3.767 1.590 1.00 98.06 75 TYR A O 1
ATOM 587 N N . VAL A 1 76 ? 0.721 2.731 3.053 1.00 97.75 76 VAL A N 1
ATOM 588 C CA . VAL A 1 76 ? -0.565 3.253 2.574 1.00 97.75 76 VAL A CA 1
ATOM 589 C C . VAL A 1 76 ? -1.323 3.921 3.714 1.00 97.75 76 VAL A C 1
ATOM 591 O O . VAL A 1 76 ? -1.023 3.693 4.893 1.00 97.75 76 VAL A O 1
ATOM 594 N N . LYS A 1 77 ? -2.333 4.729 3.385 1.00 97.44 77 LYS A N 1
ATOM 595 C CA . LYS A 1 77 ? -3.383 5.027 4.359 1.00 97.44 77 LYS A CA 1
ATOM 596 C C . LYS A 1 77 ? -4.016 3.729 4.842 1.00 97.44 77 LYS A C 1
ATOM 598 O O . LYS A 1 77 ? -4.175 2.768 4.100 1.00 97.44 77 LYS A O 1
ATOM 603 N N . CYS A 1 78 ? -4.341 3.708 6.119 1.00 95.62 78 CYS A N 1
ATOM 604 C CA . CYS A 1 78 ? -4.858 2.545 6.806 1.00 95.62 78 CYS A CA 1
ATOM 605 C C . CYS A 1 78 ? -5.984 3.015 7.732 1.00 95.62 78 CYS A C 1
ATOM 607 O O . CYS A 1 78 ? -5.702 3.378 8.882 1.00 95.62 78 CYS A O 1
ATOM 609 N N . PRO A 1 79 ? -7.226 3.122 7.212 1.00 87.12 79 PRO A N 1
ATOM 610 C CA . PRO A 1 79 ? -8.367 3.586 7.992 1.00 87.12 79 PRO A CA 1
ATOM 611 C C . PRO A 1 79 ? -8.577 2.683 9.209 1.00 87.12 79 PRO A C 1
ATOM 613 O O . PRO A 1 79 ? -8.440 1.466 9.104 1.00 87.12 79 PRO A O 1
ATOM 616 N N . VAL A 1 80 ? -8.827 3.317 10.359 1.00 71.81 80 VAL A N 1
ATOM 617 C CA . VAL A 1 80 ? -9.037 2.671 11.668 1.00 71.81 80 VAL A CA 1
ATOM 618 C C . VAL A 1 80 ? -10.377 1.961 11.777 1.00 71.81 80 VAL A C 1
ATOM 620 O O . VAL A 1 80 ? -11.344 2.429 11.136 1.00 71.81 80 VAL A O 1
#